Protein AF-A0A497LLY3-F1 (afdb_monomer_lite)

Secondary structure (DSSP, 8-state):
--TTSS--GGG--HHHHHHH------PPSSS-HHHHHHHHHHHTT-S----SSPPP----TT----

Sequence (66 aa):
TSGKYGFQPHSRPLDEHLRFGYVNLDKPSGPSSHEVTAWVKKILGLSRAGHGGTLEAWGRAGEILL

pLDDT: mean 89.68, std 15.36, range [41.81, 98.56]

Radius of gyration: 17.73 Å; chains: 1; bounding box: 43×19×54 Å

Structure (mmCIF, N/CA/C/O backbone):
data_AF-A0A497LLY3-F1
#
_entry.id   AF-A0A497LLY3-F1
#
loop_
_atom_site.group_PDB
_atom_site.id
_atom_site.type_symbol
_atom_site.label_atom_id
_atom_site.label_alt_id
_atom_site.label_comp_id
_atom_site.label_asym_id
_atom_site.label_entity_id
_atom_site.label_seq_id
_atom_site.pdbx_PDB_ins_code
_atom_site.Cartn_x
_atom_site.Cartn_y
_atom_site.Cartn_z
_atom_site.occupancy
_atom_site.B_iso_or_equiv
_atom_site.auth_seq_id
_atom_site.auth_comp_id
_atom_site.auth_asym_id
_atom_site.auth_atom_id
_atom_site.pdbx_PDB_model_num
ATOM 1 N N . THR A 1 1 ? -7.482 -7.063 27.979 1.00 76.62 1 THR A N 1
ATOM 2 C CA . THR A 1 1 ? -8.065 -6.086 27.029 1.00 76.62 1 THR A CA 1
ATOM 3 C C . THR A 1 1 ? -9.585 -6.204 27.047 1.00 76.62 1 THR A C 1
ATOM 5 O O . THR A 1 1 ? -10.072 -7.264 27.421 1.00 76.62 1 THR A O 1
ATOM 8 N N . SER A 1 2 ? -10.326 -5.138 26.723 1.00 86.69 2 SER A N 1
ATOM 9 C CA . SER A 1 2 ? -11.802 -5.096 26.731 1.00 86.69 2 SER A CA 1
ATOM 10 C C . SER A 1 2 ? -12.354 -5.263 25.313 1.00 86.69 2 SER A C 1
ATOM 12 O O . SER A 1 2 ? -11.885 -4.588 24.404 1.00 86.69 2 SER A O 1
ATOM 14 N N . GLY A 1 3 ? -13.376 -6.105 25.122 1.00 86.00 3 GLY A N 1
ATOM 15 C CA . GLY A 1 3 ? -14.000 -6.353 23.809 1.00 86.00 3 GLY A CA 1
ATOM 16 C C . GLY A 1 3 ? -14.846 -5.199 23.255 1.00 86.00 3 GLY A C 1
ATOM 17 O O . GLY A 1 3 ? -15.420 -5.322 22.183 1.00 86.00 3 GLY A O 1
ATOM 18 N N . LYS A 1 4 ? -14.941 -4.081 23.983 1.00 92.12 4 LYS A N 1
ATOM 19 C CA . LYS A 1 4 ? -15.702 -2.890 23.575 1.00 92.12 4 LYS A CA 1
ATOM 20 C C . LYS A 1 4 ? -14.960 -2.000 22.571 1.00 92.12 4 LYS A C 1
ATOM 22 O O . LYS A 1 4 ? -15.553 -1.052 22.068 1.00 92.12 4 LYS A O 1
ATOM 27 N N . TYR A 1 5 ? -13.673 -2.255 22.328 1.00 93.25 5 TYR A N 1
ATOM 28 C CA . TYR A 1 5 ? -12.811 -1.374 21.545 1.00 93.25 5 TYR A CA 1
ATOM 29 C C . TYR A 1 5 ? -12.028 -2.147 20.486 1.00 93.25 5 TYR A C 1
ATOM 31 O O . TYR A 1 5 ? -11.434 -3.187 20.776 1.00 93.25 5 TYR A O 1
ATOM 39 N N . GLY A 1 6 ? -11.975 -1.579 19.279 1.00 94.19 6 GLY A N 1
ATOM 40 C CA . GLY A 1 6 ? -11.277 -2.157 18.135 1.00 94.19 6 GLY A CA 1
ATOM 41 C C . GLY A 1 6 ? -11.921 -3.441 17.611 1.00 94.19 6 GLY A C 1
ATOM 42 O O . GLY A 1 6 ? -13.026 -3.817 17.993 1.00 94.19 6 GLY A O 1
ATOM 43 N N . PHE A 1 7 ? -11.193 -4.118 16.726 1.00 95.31 7 PHE A N 1
ATOM 44 C CA . PHE A 1 7 ? -11.611 -5.372 16.109 1.00 95.31 7 PHE A CA 1
ATOM 45 C C . PHE A 1 7 ? -10.459 -6.373 16.136 1.00 95.31 7 PHE A C 1
ATOM 47 O O . PHE A 1 7 ? -9.298 -6.005 15.913 1.00 95.31 7 PHE A O 1
ATOM 54 N N . GLN A 1 8 ? -10.782 -7.651 16.349 1.00 94.56 8 GLN A N 1
ATOM 55 C CA . GLN A 1 8 ? -9.840 -8.732 16.060 1.00 94.56 8 GLN A CA 1
ATOM 56 C C . GLN A 1 8 ? -9.414 -8.645 14.586 1.00 94.56 8 GLN A C 1
ATOM 58 O O . GLN A 1 8 ? -10.263 -8.334 13.749 1.00 94.56 8 GLN A O 1
ATOM 63 N N . PRO A 1 9 ? -8.142 -8.916 14.232 1.00 95.00 9 PRO A N 1
ATOM 64 C CA . PRO A 1 9 ? -7.659 -8.744 12.863 1.00 95.00 9 PRO A CA 1
ATOM 65 C C . PRO A 1 9 ? -8.518 -9.436 11.804 1.00 95.00 9 PRO A C 1
ATOM 67 O O . PRO A 1 9 ? -8.754 -8.845 10.761 1.00 95.00 9 PRO A O 1
ATOM 70 N N . HIS A 1 10 ? -9.024 -10.638 12.094 1.00 95.75 10 HIS A N 1
ATOM 71 C CA . HIS A 1 10 ? -9.866 -11.432 11.188 1.00 95.75 10 HIS A CA 1
ATOM 72 C C . HIS A 1 10 ? -11.360 -11.078 11.232 1.00 95.75 10 HIS A C 1
ATOM 74 O O . HIS A 1 10 ? -12.156 -11.689 10.529 1.00 95.75 10 HIS A O 1
ATOM 80 N N . SER A 1 11 ? -11.754 -10.127 12.077 1.00 95.25 11 SER A N 1
ATOM 81 C CA . SER A 1 11 ? -13.148 -9.712 12.278 1.00 95.25 11 SER A CA 1
ATOM 82 C C . SER A 1 11 ? -13.338 -8.215 12.038 1.00 95.25 11 SER A C 1
ATOM 84 O O . SER A 1 11 ? -14.329 -7.641 12.489 1.00 95.25 11 SER A O 1
ATOM 86 N N . ARG A 1 12 ? -12.375 -7.558 11.380 1.00 97.31 12 ARG A N 1
ATOM 87 C CA . ARG A 1 12 ? -12.506 -6.153 10.998 1.00 97.31 12 ARG A CA 1
ATOM 88 C C . ARG A 1 12 ? -13.587 -6.019 9.921 1.00 97.31 12 ARG A C 1
ATOM 90 O O . ARG A 1 12 ? -13.673 -6.854 9.024 1.00 97.31 12 ARG A O 1
ATOM 97 N N . PRO A 1 13 ? -14.388 -4.951 9.966 1.00 97.31 13 PRO A N 1
ATOM 98 C CA . PRO A 1 13 ? -15.133 -4.497 8.804 1.00 97.31 13 PRO A CA 1
ATOM 99 C C . PRO A 1 13 ? -14.207 -4.269 7.594 1.00 97.31 13 PRO A C 1
ATOM 101 O O . PRO A 1 13 ? -13.002 -4.044 7.744 1.00 97.31 13 PRO A O 1
ATOM 104 N N . LEU A 1 14 ? -14.753 -4.357 6.379 1.00 96.19 14 LEU A N 1
ATOM 105 C CA . LEU A 1 14 ? -13.963 -4.292 5.142 1.00 96.19 14 LEU A CA 1
ATOM 106 C C . LEU A 1 14 ? -13.185 -2.974 4.997 1.00 96.19 14 LEU A C 1
ATOM 108 O O . LEU A 1 14 ? -12.037 -2.975 4.564 1.00 96.19 14 LEU A O 1
ATOM 112 N N . ASP A 1 15 ? -13.790 -1.855 5.373 1.00 96.44 15 ASP A N 1
ATOM 113 C CA . ASP A 1 15 ? -13.165 -0.531 5.379 1.00 96.44 15 ASP A CA 1
ATOM 114 C C . ASP A 1 15 ? -11.942 -0.477 6.303 1.00 96.44 15 ASP A C 1
ATOM 116 O O . ASP A 1 15 ? -10.891 0.039 5.919 1.00 96.44 15 ASP A O 1
ATOM 120 N N . GLU A 1 16 ? -12.028 -1.100 7.478 1.00 97.56 16 GLU A N 1
ATOM 121 C CA . GLU A 1 16 ? -10.907 -1.220 8.412 1.00 97.56 16 GLU A CA 1
ATOM 122 C C . GLU A 1 16 ? -9.823 -2.179 7.888 1.00 97.56 16 GLU A C 1
ATOM 124 O O . GLU A 1 16 ? -8.628 -1.932 8.079 1.00 97.56 16 GLU A O 1
ATOM 129 N N . HIS A 1 17 ? -10.204 -3.233 7.158 1.00 97.38 17 HIS A N 1
ATOM 130 C CA . HIS A 1 17 ? -9.251 -4.079 6.433 1.00 97.38 17 HIS A CA 1
ATOM 131 C C . HIS A 1 17 ? -8.506 -3.314 5.336 1.00 97.38 17 HIS A C 1
ATOM 133 O O . HIS A 1 17 ? -7.291 -3.455 5.231 1.00 97.38 17 HIS A O 1
ATOM 139 N N . LEU A 1 18 ? -9.196 -2.493 4.542 1.00 96.44 18 LEU A N 1
ATOM 140 C CA . LEU A 1 18 ? -8.569 -1.690 3.488 1.00 96.44 18 LEU A CA 1
ATOM 141 C C . LEU A 1 18 ? -7.668 -0.595 4.070 1.00 96.44 18 LEU A C 1
ATOM 143 O O . LEU A 1 18 ? -6.592 -0.328 3.539 1.00 96.44 18 LEU A O 1
ATOM 147 N N . ARG A 1 19 ? -8.080 0.021 5.183 1.00 96.31 19 ARG A N 1
ATOM 148 C CA . ARG A 1 19 ? -7.335 1.100 5.845 1.00 96.31 19 ARG A CA 1
ATOM 149 C C . ARG A 1 19 ? -6.029 0.630 6.484 1.00 96.31 19 ARG A C 1
ATOM 151 O O . ARG A 1 19 ? -5.049 1.374 6.459 1.00 96.31 19 ARG A O 1
ATOM 158 N N . PHE A 1 20 ? -6.025 -0.569 7.067 1.00 96.56 20 PHE A N 1
ATOM 159 C CA . PHE A 1 20 ? -4.898 -1.114 7.837 1.00 96.56 20 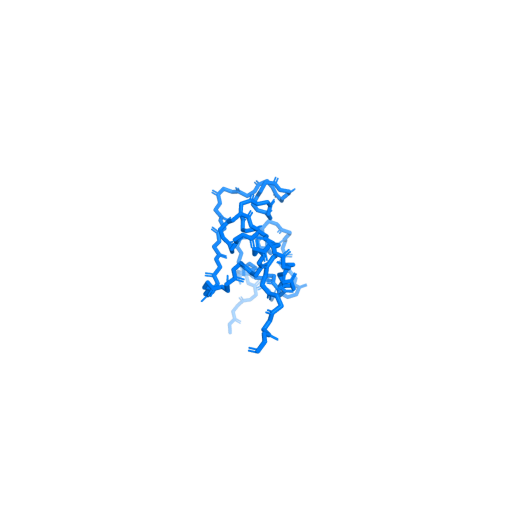PHE A CA 1
ATOM 160 C C . PHE A 1 20 ? -4.282 -2.378 7.218 1.00 96.56 20 PHE A C 1
ATOM 162 O O . PHE A 1 20 ? -3.545 -3.103 7.889 1.00 96.56 20 PHE A O 1
ATOM 169 N N . GLY A 1 21 ? -4.610 -2.670 5.961 1.00 95.81 21 GLY A N 1
ATOM 170 C CA . GLY A 1 21 ? -4.163 -3.860 5.248 1.00 95.81 21 GLY A CA 1
ATOM 171 C C . GLY A 1 21 ? -2.849 -3.670 4.496 1.00 95.81 21 GLY A C 1
ATOM 172 O O . GLY A 1 21 ? -2.416 -2.558 4.200 1.00 95.81 21 GLY A O 1
ATOM 173 N N . TYR A 1 22 ? -2.243 -4.798 4.142 1.00 96.81 22 TYR A N 1
ATOM 174 C CA . TYR A 1 22 ? -1.160 -4.897 3.171 1.00 96.81 22 TYR A CA 1
ATOM 175 C C . TYR A 1 22 ? -1.501 -6.013 2.183 1.00 96.81 22 TYR A C 1
ATOM 177 O O . TYR A 1 22 ? -2.182 -6.978 2.531 1.00 96.81 22 TYR A O 1
ATOM 1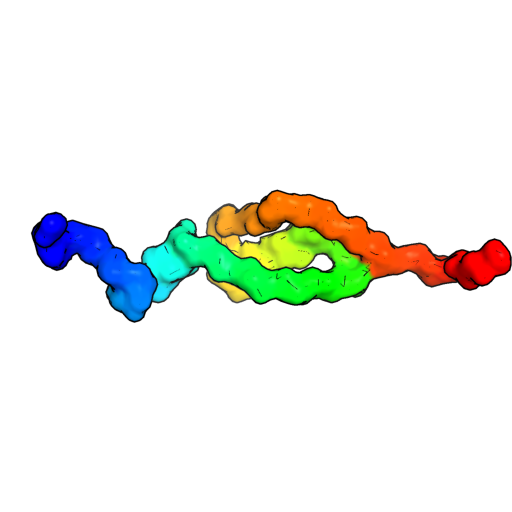85 N N . VAL A 1 23 ? -1.028 -5.881 0.947 1.00 96.38 23 VAL A N 1
ATOM 186 C CA . VAL A 1 23 ? -1.186 -6.905 -0.089 1.00 96.38 23 VAL A CA 1
ATOM 187 C C . VAL A 1 23 ? 0.196 -7.444 -0.409 1.00 96.38 23 VAL A C 1
ATOM 189 O O . VAL A 1 23 ? 1.090 -6.679 -0.768 1.00 96.38 23 VAL A O 1
ATOM 192 N N . ASN A 1 24 ? 0.370 -8.758 -0.276 1.00 97.19 24 ASN A N 1
ATOM 193 C CA . ASN A 1 24 ? 1.562 -9.433 -0.770 1.00 97.19 24 ASN A CA 1
ATOM 194 C C . ASN A 1 24 ? 1.434 -9.584 -2.289 1.00 97.19 24 ASN A C 1
ATOM 196 O O . ASN A 1 24 ? 0.823 -10.534 -2.775 1.00 97.19 24 ASN A O 1
ATOM 200 N N . LEU A 1 25 ? 1.903 -8.574 -3.014 1.00 96.69 25 LEU A N 1
ATOM 201 C CA . LEU A 1 25 ? 1.735 -8.463 -4.455 1.00 96.69 25 LEU A CA 1
ATOM 202 C C . LEU A 1 25 ? 2.957 -9.034 -5.176 1.00 96.69 25 LEU A C 1
ATOM 204 O O . LEU A 1 25 ? 4.081 -8.609 -4.919 1.00 96.69 25 LEU A O 1
ATOM 208 N N . ASP A 1 26 ? 2.717 -9.936 -6.125 1.00 96.50 26 ASP A N 1
ATOM 209 C CA . ASP A 1 26 ? 3.727 -10.375 -7.087 1.00 96.50 26 ASP A CA 1
ATOM 210 C C . ASP A 1 26 ? 3.827 -9.347 -8.225 1.00 96.50 26 ASP A C 1
ATOM 212 O O . ASP A 1 26 ? 2.879 -9.149 -8.991 1.00 96.50 26 ASP A O 1
ATOM 216 N N . LYS A 1 27 ? 4.931 -8.591 -8.271 1.00 95.31 27 LYS A N 1
ATOM 217 C CA . LYS A 1 27 ? 5.063 -7.451 -9.187 1.00 95.31 27 LYS A CA 1
ATOM 218 C C . LYS A 1 27 ? 5.440 -7.954 -10.584 1.00 95.31 27 LYS A C 1
ATOM 220 O O . LYS A 1 27 ? 6.542 -8.479 -10.735 1.00 95.31 27 LYS A O 1
ATOM 225 N N . PRO A 1 28 ? 4.639 -7.692 -11.634 1.00 94.19 28 PRO A N 1
ATOM 226 C CA . PRO A 1 28 ? 5.025 -8.080 -12.987 1.00 94.19 28 PRO A CA 1
ATOM 227 C C . PRO A 1 28 ? 6.275 -7.317 -13.466 1.00 94.19 28 PRO A C 1
ATOM 229 O O . PRO A 1 28 ? 6.521 -6.168 -13.068 1.00 94.19 28 PRO A O 1
ATOM 232 N N . SER A 1 29 ? 7.062 -7.946 -14.345 1.00 94.06 29 SER A N 1
ATOM 233 C CA . SER A 1 29 ? 8.118 -7.279 -15.125 1.00 94.06 29 SER A CA 1
ATOM 234 C C . SER A 1 29 ? 7.512 -6.265 -16.100 1.00 94.06 29 SER A C 1
ATOM 236 O O . SER A 1 29 ? 6.403 -6.467 -16.592 1.00 94.06 29 SER A O 1
ATOM 238 N N . GLY A 1 30 ? 8.228 -5.174 -16.388 1.00 93.19 30 GLY A N 1
ATOM 239 C CA . GLY A 1 30 ? 7.737 -4.077 -17.230 1.00 93.19 30 GLY A CA 1
ATOM 240 C C . GLY A 1 30 ? 7.430 -2.796 -16.447 1.00 93.19 30 GLY A C 1
ATOM 241 O O . GLY A 1 30 ? 8.230 -1.868 -16.512 1.00 93.19 30 GLY A O 1
ATOM 242 N N . PRO A 1 31 ? 6.313 -2.703 -15.700 1.00 96.44 31 PRO A N 1
ATOM 243 C CA . PRO A 1 31 ? 5.955 -1.476 -14.999 1.00 96.44 31 PRO A CA 1
ATOM 244 C C . PRO A 1 31 ? 6.848 -1.227 -13.780 1.00 96.44 31 PRO A C 1
ATOM 246 O O . PRO A 1 31 ? 7.306 -2.150 -13.087 1.00 96.44 31 PRO A O 1
ATOM 249 N N . SER A 1 32 ? 7.041 0.051 -13.472 1.00 96.38 32 SER A N 1
ATOM 250 C CA . SER A 1 32 ? 7.690 0.488 -12.242 1.00 96.38 32 SER A CA 1
ATOM 251 C C . SER A 1 32 ? 6.857 0.132 -11.006 1.00 96.38 32 SER A C 1
ATOM 253 O O . SER A 1 32 ? 5.635 -0.031 -11.055 1.00 96.38 32 SER A O 1
ATOM 255 N N . SER A 1 33 ? 7.518 0.062 -9.848 1.00 97.12 33 SER A N 1
ATOM 256 C CA . SER A 1 33 ? 6.835 -0.166 -8.564 1.00 97.12 33 SER A CA 1
ATOM 257 C C . SER A 1 33 ? 5.802 0.931 -8.241 1.00 97.12 33 SER A C 1
ATOM 259 O O . SER A 1 33 ? 4.758 0.649 -7.645 1.00 97.12 33 SER A O 1
ATOM 261 N N . HIS A 1 34 ? 6.041 2.168 -8.695 1.00 97.25 34 HIS A N 1
ATOM 262 C CA . HIS A 1 34 ? 5.109 3.291 -8.547 1.00 97.25 34 HIS A CA 1
ATOM 263 C C . HIS A 1 34 ? 3.853 3.122 -9.410 1.00 97.25 34 HIS A C 1
ATOM 265 O O . HIS A 1 34 ? 2.747 3.356 -8.922 1.00 97.25 34 HIS A O 1
ATOM 271 N N . GLU A 1 35 ? 3.997 2.672 -10.660 1.00 98.06 35 GLU A N 1
ATOM 272 C CA . GLU A 1 35 ? 2.859 2.407 -11.551 1.00 98.06 35 GLU A CA 1
ATOM 273 C C . GLU A 1 35 ? 1.965 1.296 -11.004 1.00 98.06 35 GLU A C 1
ATOM 275 O O . GLU A 1 35 ? 0.755 1.486 -10.886 1.00 98.06 35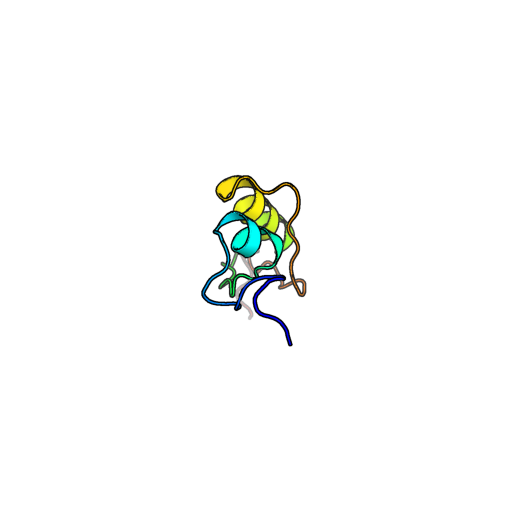 GLU A O 1
ATOM 280 N N . VAL A 1 36 ? 2.558 0.176 -10.576 1.00 98.25 36 VAL A N 1
ATOM 281 C CA . VAL A 1 36 ? 1.797 -0.931 -9.975 1.00 98.25 36 VAL A CA 1
ATOM 282 C C . VAL A 1 36 ? 1.056 -0.464 -8.718 1.00 98.25 36 VAL A C 1
ATOM 284 O O . VAL A 1 36 ? -0.130 -0.754 -8.553 1.00 98.25 36 VAL A O 1
ATOM 287 N N . THR A 1 37 ? 1.703 0.338 -7.866 1.00 98.38 37 THR A N 1
ATOM 288 C CA . THR A 1 37 ? 1.058 0.932 -6.679 1.00 98.38 37 THR A CA 1
ATOM 289 C C . THR A 1 37 ? -0.113 1.845 -7.061 1.00 98.38 37 THR A C 1
ATOM 291 O O . THR A 1 37 ? -1.175 1.791 -6.433 1.00 98.38 37 THR A O 1
ATOM 294 N N . ALA A 1 38 ? 0.041 2.665 -8.107 1.00 98.50 38 ALA A N 1
ATOM 295 C CA . ALA A 1 38 ? -1.015 3.545 -8.603 1.00 98.50 38 ALA A CA 1
ATOM 296 C C . ALA A 1 38 ? -2.211 2.758 -9.168 1.00 98.50 38 ALA A C 1
ATOM 298 O O . ALA A 1 38 ? -3.360 3.155 -8.952 1.00 98.50 38 ALA A O 1
ATOM 299 N N . TRP A 1 39 ? -1.969 1.626 -9.835 1.00 98.44 39 TRP A N 1
ATOM 300 C CA . TRP A 1 39 ? -3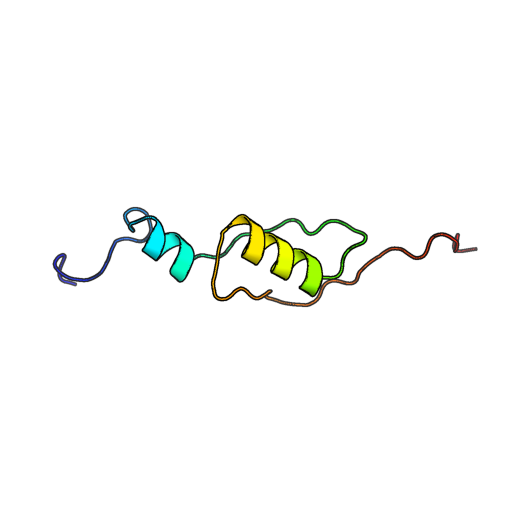.035 0.745 -10.317 1.00 98.44 39 TRP A CA 1
ATOM 301 C C . TRP A 1 39 ? -3.811 0.109 -9.172 1.00 98.44 39 TRP A C 1
ATOM 303 O O . TRP A 1 39 ? -5.036 0.198 -9.170 1.00 98.44 39 TRP A O 1
ATOM 313 N N . VAL A 1 40 ? -3.127 -0.445 -8.165 1.00 98.19 40 VAL A N 1
ATOM 314 C CA . VAL A 1 40 ? -3.786 -1.008 -6.972 1.00 98.19 40 VAL A CA 1
ATOM 315 C C . VAL A 1 40 ? -4.644 0.053 -6.282 1.00 98.19 40 VAL A C 1
ATOM 317 O O . VAL A 1 40 ? -5.816 -0.194 -5.994 1.00 98.19 40 VAL A O 1
ATOM 320 N N . LYS A 1 41 ? -4.101 1.266 -6.092 1.00 98.38 41 LYS A N 1
ATOM 321 C CA . LYS A 1 41 ? -4.843 2.406 -5.533 1.00 98.38 41 LYS A CA 1
ATOM 322 C C . LYS A 1 41 ? -6.121 2.697 -6.327 1.00 98.38 41 LYS A C 1
ATOM 324 O O . LYS A 1 41 ? -7.173 2.890 -5.724 1.00 98.38 41 LYS A O 1
ATOM 329 N N . LYS A 1 42 ? -6.032 2.729 -7.662 1.00 98.56 42 LYS A N 1
ATOM 330 C CA . LYS A 1 42 ? -7.164 3.020 -8.555 1.00 98.56 42 LYS A CA 1
ATOM 331 C C . LYS A 1 42 ? -8.212 1.906 -8.546 1.00 98.56 42 LYS A C 1
ATOM 333 O O . LYS A 1 42 ? -9.392 2.214 -8.433 1.00 98.56 42 LYS A O 1
ATOM 338 N N . ILE A 1 43 ? -7.792 0.643 -8.643 1.00 98.12 43 ILE A N 1
ATOM 339 C CA . ILE A 1 43 ? -8.681 -0.532 -8.667 1.00 98.12 43 ILE A CA 1
ATOM 340 C C . ILE A 1 43 ? -9.505 -0.615 -7.379 1.00 98.12 43 ILE A C 1
ATOM 342 O O . ILE A 1 43 ? -10.702 -0.873 -7.431 1.00 98.12 43 ILE A O 1
ATOM 346 N N . LEU A 1 44 ? -8.873 -0.361 -6.232 1.00 96.94 44 LEU A N 1
ATOM 347 C CA . LEU A 1 44 ? -9.518 -0.444 -4.922 1.00 96.94 44 LEU A CA 1
ATOM 348 C C . LEU A 1 44 ? -10.167 0.876 -4.465 1.00 96.94 44 LEU A C 1
ATOM 350 O O . LEU A 1 44 ? -10.693 0.938 -3.358 1.00 96.94 44 LEU A O 1
ATOM 354 N N . GLY A 1 45 ? -10.120 1.940 -5.277 1.00 97.06 45 GLY A N 1
ATOM 355 C CA . GLY A 1 45 ? -10.709 3.241 -4.933 1.00 97.06 45 GLY A CA 1
ATOM 356 C C . GLY A 1 45 ? -10.086 3.908 -3.698 1.00 97.06 45 GLY A C 1
ATOM 357 O O . GLY A 1 45 ? -10.772 4.610 -2.959 1.00 97.06 45 GLY A O 1
ATOM 358 N N . LEU A 1 46 ? -8.795 3.680 -3.440 1.00 97.62 46 LEU A N 1
ATOM 359 C CA . LEU A 1 46 ? -8.130 4.129 -2.214 1.00 97.62 46 LEU A CA 1
ATOM 360 C C . LEU A 1 46 ? -7.635 5.576 -2.322 1.00 97.62 46 LEU A C 1
ATOM 362 O O . LEU A 1 46 ? -7.114 6.013 -3.349 1.00 97.62 46 LEU A O 1
ATOM 366 N N . SER A 1 47 ? -7.686 6.316 -1.212 1.00 97.00 47 SER A N 1
ATOM 367 C CA . SER A 1 47 ? -7.115 7.669 -1.129 1.00 97.00 47 SER A CA 1
ATOM 368 C C . SER A 1 47 ? -5.581 7.664 -1.080 1.00 97.00 47 SER A C 1
ATOM 370 O O . SER A 1 47 ? -4.937 8.578 -1.607 1.00 97.00 47 SER A O 1
ATOM 372 N N . ARG A 1 48 ? -4.975 6.604 -0.526 1.00 97.25 48 ARG A N 1
ATOM 373 C CA . ARG A 1 48 ? -3.522 6.442 -0.365 1.00 97.25 48 ARG A CA 1
ATOM 374 C C . ARG A 1 48 ? -3.107 4.972 -0.488 1.00 97.25 48 ARG A C 1
ATOM 376 O O . ARG A 1 48 ? -3.791 4.102 0.032 1.00 97.25 48 ARG A O 1
ATOM 383 N N . ALA A 1 49 ? -1.967 4.730 -1.132 1.00 98.12 49 ALA A N 1
ATOM 384 C CA . ALA A 1 49 ? -1.266 3.446 -1.184 1.00 98.12 49 ALA A CA 1
ATOM 385 C C . ALA A 1 49 ? 0.249 3.704 -1.301 1.00 98.12 49 ALA A C 1
ATOM 387 O 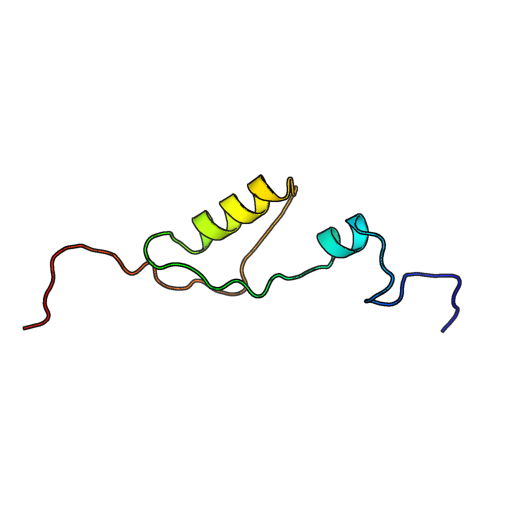O . ALA A 1 49 ? 0.646 4.790 -1.727 1.00 98.12 49 ALA A O 1
ATOM 388 N N . GLY A 1 50 ? 1.077 2.728 -0.923 1.00 97.88 50 GLY A N 1
ATOM 389 C CA . GLY A 1 50 ? 2.540 2.786 -1.008 1.00 97.88 50 GLY A CA 1
ATOM 390 C C . GLY A 1 50 ? 3.144 1.384 -1.124 1.00 97.88 50 GLY A C 1
ATOM 391 O O . GLY A 1 50 ? 2.450 0.403 -0.859 1.00 97.88 50 GLY A O 1
ATOM 392 N N . HIS A 1 51 ? 4.419 1.290 -1.507 1.00 97.88 51 HIS A N 1
ATOM 393 C CA . HIS A 1 51 ? 5.158 0.026 -1.604 1.00 97.88 51 HIS A CA 1
ATOM 394 C C . HIS A 1 51 ? 6.316 -0.031 -0.597 1.00 97.88 51 HIS A C 1
ATOM 396 O O . HIS A 1 51 ? 6.888 0.997 -0.241 1.00 97.88 51 HIS A O 1
ATOM 402 N N . GLY A 1 52 ? 6.681 -1.239 -0.153 1.00 97.12 52 GLY A N 1
ATOM 403 C CA . GLY A 1 52 ? 7.737 -1.449 0.851 1.00 97.12 52 GLY A CA 1
ATOM 404 C C . GLY A 1 52 ? 9.170 -1.247 0.341 1.00 97.12 52 GLY A C 1
ATOM 405 O O . 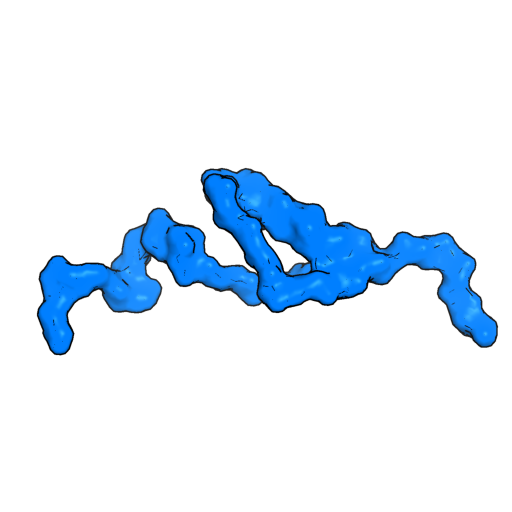GLY A 1 52 ? 10.092 -1.133 1.138 1.00 97.12 52 GLY A O 1
ATOM 406 N N . GLY A 1 53 ? 9.362 -1.185 -0.977 1.00 95.50 53 GLY A N 1
ATOM 407 C CA . GLY A 1 53 ? 10.653 -0.957 -1.621 1.00 95.50 53 GLY A CA 1
ATOM 408 C C . GLY A 1 53 ? 10.503 -0.946 -3.139 1.00 95.50 53 GLY A C 1
ATOM 409 O O . GLY A 1 53 ? 9.506 -1.446 -3.661 1.00 95.50 53 GLY A O 1
ATOM 410 N N . THR A 1 54 ? 11.453 -0.335 -3.842 1.00 96.25 54 THR A N 1
ATOM 411 C CA . THR A 1 54 ? 11.431 -0.279 -5.308 1.00 96.25 54 THR A CA 1
ATOM 412 C C . THR A 1 54 ? 12.090 -1.528 -5.871 1.00 96.25 54 THR A C 1
ATOM 414 O O . THR A 1 54 ? 13.269 -1.769 -5.634 1.00 96.25 54 THR A O 1
ATOM 417 N N . LEU A 1 55 ? 11.331 -2.306 -6.636 1.00 92.94 55 LEU A N 1
ATOM 418 C CA . LEU A 1 55 ? 11.873 -3.337 -7.514 1.00 92.94 55 LEU A CA 1
ATOM 419 C C . LEU A 1 55 ? 12.118 -2.747 -8.904 1.00 92.94 55 LEU A C 1
ATOM 421 O O . LEU A 1 55 ? 11.279 -1.985 -9.405 1.00 92.94 55 LEU A O 1
ATOM 425 N N . GLU A 1 56 ? 13.237 -3.136 -9.514 1.00 89.62 56 GLU A N 1
ATOM 426 C CA . GLU A 1 56 ? 13.627 -2.708 -10.857 1.00 89.62 56 GLU A CA 1
ATOM 427 C C . GLU A 1 56 ? 12.577 -3.093 -11.908 1.00 89.62 56 GLU A C 1
ATOM 429 O O . GLU A 1 56 ? 11.979 -4.177 -11.893 1.00 89.62 56 GLU A O 1
ATOM 434 N N . ALA A 1 57 ? 12.343 -2.176 -12.843 1.00 84.31 57 ALA A N 1
ATOM 435 C CA . ALA A 1 57 ? 11.527 -2.427 -14.019 1.00 84.31 57 ALA A CA 1
ATOM 436 C C . ALA A 1 57 ? 12.406 -3.105 -15.081 1.00 84.31 57 ALA A C 1
ATOM 438 O O . ALA A 1 57 ? 13.053 -2.434 -15.878 1.00 84.31 57 ALA A O 1
ATOM 439 N N . TRP A 1 58 ? 12.483 -4.440 -15.093 1.00 76.75 58 TRP A N 1
ATOM 440 C CA . TRP A 1 58 ? 13.168 -5.122 -16.196 1.00 76.75 58 TRP A CA 1
ATOM 441 C C . TRP A 1 58 ? 12.354 -4.986 -17.490 1.00 76.75 58 TRP A C 1
ATOM 443 O O . TRP A 1 58 ? 11.189 -5.394 -17.525 1.00 76.75 58 TRP A O 1
ATOM 453 N N . GLY A 1 59 ? 12.975 -4.424 -18.534 1.00 59.72 59 GLY A N 1
ATOM 454 C CA . GLY A 1 59 ? 12.384 -4.289 -19.866 1.00 59.72 59 GLY A CA 1
ATOM 455 C C . GLY A 1 59 ? 12.994 -3.193 -20.748 1.00 59.72 59 GLY A C 1
ATOM 456 O O . GLY A 1 59 ? 12.278 -2.288 -21.167 1.00 59.72 59 GLY A O 1
ATOM 457 N N . ARG A 1 60 ? 14.281 -3.286 -21.112 1.00 49.00 60 ARG A N 1
ATOM 458 C CA . ARG A 1 60 ? 14.688 -2.854 -22.461 1.00 49.00 60 ARG A CA 1
ATOM 459 C C . ARG A 1 60 ? 14.687 -4.094 -23.340 1.00 49.00 60 ARG A C 1
ATOM 461 O O . ARG A 1 60 ? 15.459 -5.019 -23.114 1.00 49.00 60 ARG A O 1
ATOM 468 N N . ALA A 1 61 ? 13.798 -4.123 -24.325 1.00 47.62 61 ALA A N 1
ATOM 469 C CA . ALA A 1 61 ? 13.957 -5.027 -25.449 1.00 47.62 61 ALA A CA 1
ATOM 470 C C . ALA A 1 61 ? 15.303 -4.701 -26.120 1.00 47.62 61 ALA A C 1
ATOM 472 O O . ALA A 1 61 ? 15.483 -3.571 -26.569 1.00 47.62 61 ALA A O 1
ATOM 473 N N . GLY A 1 62 ? 16.235 -5.659 -26.165 1.00 51.72 62 GLY A N 1
ATOM 474 C CA . GLY A 1 62 ? 17.366 -5.585 -27.094 1.00 51.72 62 GLY A CA 1
ATOM 475 C C . GLY A 1 62 ? 18.798 -5.722 -26.572 1.00 51.72 62 GLY A C 1
ATOM 476 O O . GLY A 1 62 ? 19.685 -5.342 -27.321 1.00 51.72 62 GLY A O 1
ATOM 477 N N . GLU A 1 63 ? 19.080 -6.288 -25.396 1.00 46.62 63 GLU A N 1
ATOM 478 C CA . GLU A 1 63 ? 20.449 -6.760 -25.103 1.00 46.62 63 GLU A CA 1
ATOM 479 C C . GLU A 1 63 ? 20.425 -8.214 -24.632 1.00 46.62 63 GLU A C 1
ATOM 481 O O . GLU A 1 63 ? 20.202 -8.541 -23.468 1.00 46.62 63 GLU A O 1
ATOM 486 N N . ILE A 1 64 ? 20.633 -9.099 -25.607 1.00 55.50 64 ILE A N 1
ATOM 487 C CA . ILE A 1 64 ? 21.269 -10.389 -25.375 1.00 55.50 64 ILE A CA 1
ATOM 488 C C . ILE A 1 64 ? 22.645 -10.056 -24.800 1.00 55.50 64 ILE A C 1
ATOM 490 O O . ILE A 1 64 ? 23.448 -9.412 -25.471 1.00 55.50 64 ILE A O 1
ATOM 494 N N . LEU A 1 65 ? 22.888 -10.467 -23.557 1.00 41.81 65 LEU A N 1
ATOM 495 C CA . LEU A 1 65 ? 24.240 -10.585 -23.025 1.00 41.81 65 LEU A CA 1
ATOM 496 C C . LEU A 1 65 ? 25.018 -11.522 -23.963 1.00 41.81 65 LEU A C 1
ATOM 498 O O . LEU A 1 65 ? 24.730 -12.720 -24.011 1.00 41.81 65 LEU A O 1
ATOM 502 N N . LEU A 1 66 ? 25.931 -10.944 -24.750 1.00 50.06 66 LEU A N 1
ATOM 503 C CA . LEU A 1 66 ? 27.137 -11.627 -25.217 1.00 50.06 66 LEU A CA 1
ATOM 504 C C . LEU A 1 66 ? 28.121 -11.723 -24.049 1.00 50.06 66 LEU A C 1
ATOM 506 O O . LEU A 1 66 ? 28.210 -10.735 -23.284 1.00 50.06 66 LEU A O 1
#

Foldseek 3Di:
DDPPDDDDLVGDDPVVCVVPHDDPDDDDAADWPVVVQVVVCVVVVHPDTDDPDTDDRDDDPDDDDD